Protein AF-U2FLU0-F1 (afdb_monomer_lite)

Secondary structure (DSSP, 8-state):
--S--SSS-HHHHHHHHHHHHHHTTT-----HHHHHHHTHHHHHHHHHHHH-GGG-TT---HHHHHHHHHHHH--

pLDDT: mean 81.43, std 8.96, range [51.12, 93.06]

InterPro domains:
  IPR003812 Fido domain [PS51459] (1-70)
  IPR036597 Fido-like domain superfamily [G3DSA:1.10.3290.10] (1-74)
  IPR036597 Fido-like domain superfamily [SSF140931] (2-73)

Organism: NCBI:txid1242965

Radius of gyration: 12.84 Å; chains: 1; bounding box: 28×25×34 Å

Structure (mmCIF, N/CA/C/O backbone):
data_AF-U2FLU0-F1
#
_entry.id   AF-U2FLU0-F1
#
loop_
_atom_site.group_PDB
_atom_site.id
_atom_site.type_symbol
_atom_site.label_atom_id
_atom_site.label_alt_id
_atom_site.label_comp_id
_atom_site.label_asym_id
_atom_site.label_entity_id
_atom_site.label_seq_id
_atom_site.pdbx_PDB_ins_code
_atom_site.Cartn_x
_atom_site.Cartn_y
_atom_site.Cartn_z
_atom_site.occupancy
_atom_site.B_iso_or_equiv
_atom_site.auth_seq_id
_atom_site.auth_comp_id
_atom_site.auth_asym_id
_atom_site.auth_atom_id
_atom_site.pdbx_PDB_model_num
ATOM 1 N N . MET A 1 1 ? 0.218 2.257 8.399 1.00 70.75 1 MET A N 1
ATOM 2 C CA . MET A 1 1 ? -0.840 2.375 7.366 1.00 70.75 1 MET A CA 1
ATOM 3 C C . MET A 1 1 ? -2.150 1.848 7.909 1.00 70.75 1 MET A C 1
ATOM 5 O O . MET A 1 1 ? -3.123 2.569 7.843 1.00 70.75 1 MET A O 1
ATOM 9 N N . ILE A 1 2 ? -2.145 0.669 8.537 1.00 73.50 2 ILE A N 1
ATOM 10 C CA . ILE A 1 2 ? -3.212 0.232 9.455 1.00 73.50 2 ILE A CA 1
ATOM 11 C C . ILE A 1 2 ? -2.589 -0.021 10.827 1.00 73.50 2 ILE A C 1
ATOM 13 O O . ILE A 1 2 ? -2.913 0.654 11.792 1.00 73.50 2 ILE A O 1
ATOM 17 N N . ILE A 1 3 ? -1.566 -0.875 10.870 1.00 74.00 3 ILE A N 1
ATOM 18 C CA . ILE A 1 3 ? -0.657 -1.001 12.014 1.00 74.00 3 ILE A CA 1
ATOM 19 C C . ILE A 1 3 ? 0.500 -0.009 11.797 1.00 74.00 3 ILE A C 1
ATOM 21 O O . ILE A 1 3 ? 1.019 0.120 10.678 1.00 74.00 3 ILE A O 1
ATOM 25 N N . HIS A 1 4 ? 0.837 0.781 12.819 1.00 79.88 4 HIS A N 1
ATOM 26 C CA . HIS A 1 4 ? 1.811 1.880 12.740 1.00 79.88 4 HIS A CA 1
ATOM 27 C C . HIS A 1 4 ? 2.741 1.858 13.969 1.00 79.88 4 HIS A C 1
ATOM 29 O O . HIS A 1 4 ? 2.591 2.685 14.866 1.00 79.88 4 HIS A O 1
ATOM 35 N N . PRO A 1 5 ? 3.668 0.885 14.042 1.00 85.44 5 PRO A N 1
ATOM 36 C CA . PRO A 1 5 ? 4.446 0.618 15.255 1.00 85.44 5 PRO A CA 1
ATOM 37 C C . PRO A 1 5 ? 5.547 1.650 15.545 1.00 85.44 5 PRO A C 1
ATOM 39 O O . PRO A 1 5 ? 6.061 1.680 16.656 1.00 85.44 5 PRO A O 1
ATOM 42 N N . TYR A 1 6 ? 5.916 2.488 14.571 1.00 86.75 6 TYR A N 1
ATOM 43 C CA . TYR A 1 6 ? 6.958 3.514 14.720 1.00 86.75 6 TYR A CA 1
ATOM 44 C C . TYR A 1 6 ? 6.376 4.924 14.625 1.00 86.75 6 TYR A C 1
ATOM 46 O O . TYR A 1 6 ? 5.401 5.124 13.907 1.00 86.75 6 TYR A O 1
ATOM 54 N N . GLU A 1 7 ? 7.012 5.928 15.232 1.00 82.81 7 GLU A N 1
ATOM 55 C CA . GLU A 1 7 ? 6.587 7.338 15.112 1.00 82.81 7 GLU A CA 1
ATOM 56 C C . GLU A 1 7 ? 6.662 7.868 13.670 1.00 82.81 7 GLU A C 1
ATOM 58 O O . GLU A 1 7 ? 5.854 8.694 13.249 1.00 82.81 7 GLU A O 1
ATOM 63 N N . GLY A 1 8 ? 7.589 7.344 12.867 1.00 83.31 8 GLY A N 1
ATOM 64 C CA . GLY A 1 8 ? 7.766 7.731 11.474 1.00 83.31 8 GLY A CA 1
ATOM 65 C C . GLY A 1 8 ? 8.351 6.609 10.624 1.00 83.31 8 GLY A C 1
ATOM 66 O O .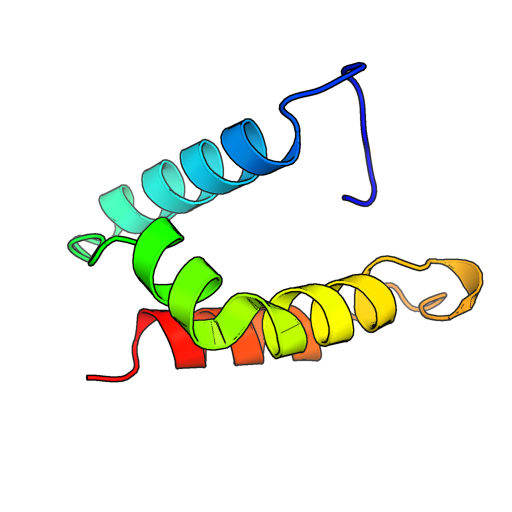 GLY A 1 8 ? 8.804 5.583 11.115 1.00 83.31 8 GLY A O 1
ATOM 67 N N . GLY A 1 9 ? 8.340 6.794 9.303 1.00 81.31 9 GLY A N 1
ATOM 68 C CA . GLY A 1 9 ? 8.999 5.862 8.381 1.00 81.31 9 GLY A CA 1
ATOM 69 C C . GLY A 1 9 ? 8.225 4.579 8.058 1.00 81.31 9 GLY A C 1
ATOM 70 O O . GLY A 1 9 ? 8.664 3.835 7.183 1.00 81.31 9 GLY A O 1
ATOM 71 N N . ASN A 1 10 ? 7.040 4.356 8.631 1.00 84.62 10 ASN A N 1
ATOM 72 C CA . ASN A 1 10 ? 6.204 3.181 8.346 1.00 84.62 10 ASN A CA 1
ATOM 73 C C . ASN A 1 10 ? 5.929 2.989 6.844 1.00 84.62 10 ASN A C 1
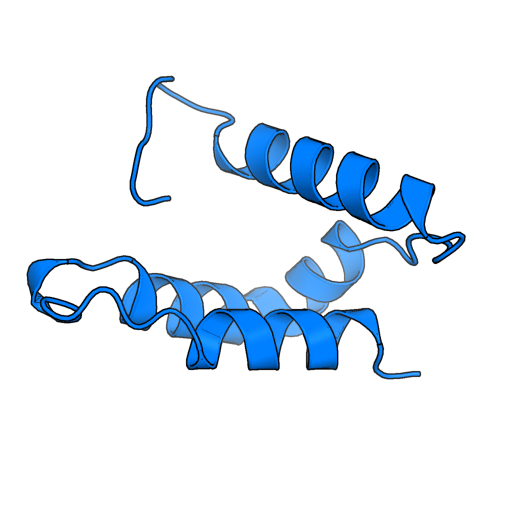ATOM 75 O O . ASN A 1 10 ? 5.982 1.875 6.336 1.00 84.62 10 ASN A O 1
ATOM 79 N N . GLY A 1 11 ? 5.710 4.081 6.101 1.00 80.44 11 GLY A N 1
ATOM 80 C CA . GLY A 1 11 ? 5.537 4.017 4.646 1.00 80.44 11 GLY A CA 1
ATOM 81 C C . GLY A 1 11 ? 6.811 3.633 3.882 1.00 80.44 11 GLY A C 1
ATOM 82 O O . GLY A 1 11 ? 6.726 3.050 2.806 1.00 80.44 11 GLY A O 1
ATOM 83 N N . ARG A 1 12 ? 8.010 3.946 4.398 1.00 83.75 12 ARG A N 1
ATOM 84 C CA . ARG A 1 12 ? 9.278 3.466 3.813 1.00 83.75 12 ARG A CA 1
ATOM 85 C C . ARG A 1 12 ? 9.464 1.975 4.083 1.00 83.75 12 ARG A C 1
ATOM 87 O O . ARG A 1 12 ? 9.799 1.246 3.160 1.00 83.75 12 ARG A O 1
ATOM 94 N N . MET A 1 13 ? 9.171 1.529 5.303 1.00 85.88 13 MET A N 1
ATOM 95 C CA . MET A 1 13 ? 9.294 0.119 5.674 1.00 85.88 13 MET A CA 1
ATOM 96 C C . MET A 1 13 ? 8.315 -0.770 4.900 1.00 85.88 13 MET A C 1
ATOM 98 O O . MET A 1 13 ? 8.720 -1.790 4.354 1.00 85.88 13 MET A O 1
ATOM 102 N N . ALA A 1 14 ? 7.061 -0.334 4.749 1.00 84.19 14 ALA A N 1
ATOM 103 C CA . ALA A 1 14 ? 6.073 -1.033 3.927 1.00 84.19 14 ALA A CA 1
ATOM 104 C C . ALA A 1 14 ? 6.534 -1.188 2.465 1.00 84.19 14 ALA A C 1
ATOM 106 O O . ALA A 1 14 ? 6.409 -2.264 1.889 1.00 84.19 14 ALA A O 1
ATOM 107 N N . ARG A 1 15 ? 7.125 -0.137 1.877 1.00 82.31 15 ARG A N 1
ATOM 108 C CA . ARG A 1 15 ? 7.672 -0.189 0.510 1.00 82.31 15 ARG A CA 1
ATOM 109 C C . ARG A 1 15 ? 8.875 -1.122 0.394 1.00 82.31 15 ARG A C 1
ATOM 111 O O . ARG A 1 15 ? 8.949 -1.872 -0.569 1.00 82.31 15 ARG A O 1
ATOM 118 N N . ALA A 1 16 ? 9.777 -1.119 1.376 1.00 83.06 16 ALA A N 1
ATOM 119 C CA . ALA A 1 16 ? 10.914 -2.039 1.400 1.00 83.06 16 ALA A CA 1
ATOM 120 C C . ALA A 1 16 ? 10.462 -3.511 1.467 1.00 83.06 16 ALA A C 1
ATOM 122 O O . ALA A 1 16 ? 10.998 -4.348 0.745 1.00 83.06 16 ALA A O 1
ATOM 123 N N . LEU A 1 17 ? 9.435 -3.816 2.268 1.00 82.94 17 LEU A N 1
ATOM 124 C CA . LEU A 1 17 ? 8.838 -5.155 2.327 1.00 82.94 17 LEU A CA 1
ATOM 125 C C . LEU A 1 17 ? 8.168 -5.545 1.003 1.00 82.94 17 LEU A C 1
ATOM 127 O O . LEU A 1 17 ? 8.380 -6.654 0.521 1.00 82.94 17 LEU A O 1
ATOM 131 N N . ALA A 1 18 ? 7.415 -4.633 0.381 1.00 81.25 18 ALA A N 1
ATOM 132 C CA . ALA A 1 18 ? 6.815 -4.874 -0.932 1.00 81.25 18 ALA A CA 1
ATOM 133 C C . ALA A 1 18 ? 7.884 -5.1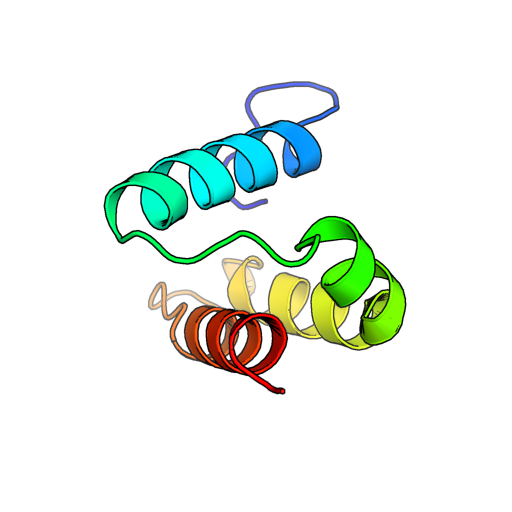69 -2.000 1.00 81.25 18 ALA A C 1
ATOM 135 O O . ALA A 1 18 ? 7.755 -6.138 -2.744 1.00 81.25 18 ALA A O 1
ATOM 136 N N . HIS A 1 19 ? 8.975 -4.393 -2.019 1.00 79.06 19 HIS A N 1
ATOM 137 C CA . HIS A 1 19 ? 10.122 -4.635 -2.900 1.00 79.06 19 HIS A CA 1
ATOM 138 C C . HIS A 1 19 ? 10.738 -6.019 -2.666 1.00 79.06 19 HIS A C 1
ATOM 140 O O . HIS A 1 19 ? 10.984 -6.741 -3.627 1.00 79.06 19 HIS A O 1
ATOM 146 N N . TYR A 1 20 ? 10.962 -6.404 -1.406 1.00 81.19 20 TYR A N 1
ATOM 147 C CA . TYR A 1 20 ? 11.514 -7.716 -1.063 1.00 81.19 20 TYR A CA 1
ATOM 148 C C . TYR A 1 20 ? 10.628 -8.865 -1.572 1.00 81.19 20 TYR A C 1
ATOM 150 O O . TYR A 1 20 ? 11.126 -9.804 -2.193 1.00 81.19 20 TYR A O 1
ATOM 158 N N . CYS A 1 21 ? 9.309 -8.767 -1.382 1.00 81.25 21 CYS A N 1
ATOM 159 C CA . CYS A 1 21 ? 8.362 -9.772 -1.868 1.00 81.25 21 CYS A CA 1
ATOM 160 C C . CYS A 1 21 ? 8.336 -9.878 -3.404 1.00 81.25 21 CYS A C 1
ATOM 162 O O . CYS A 1 21 ? 8.225 -10.983 -3.937 1.00 81.25 21 CYS A O 1
ATOM 164 N N . LEU A 1 22 ? 8.445 -8.749 -4.115 1.00 75.62 22 LEU A N 1
ATOM 165 C CA . LEU A 1 22 ? 8.434 -8.701 -5.584 1.00 75.62 22 LEU A CA 1
ATOM 166 C C . LEU A 1 22 ? 9.758 -9.165 -6.206 1.00 75.62 22 LEU A C 1
ATOM 168 O O . LEU A 1 22 ? 9.743 -9.847 -7.231 1.00 75.62 22 LEU A O 1
ATOM 172 N N . ALA A 1 23 ? 10.893 -8.878 -5.562 1.00 74.69 23 ALA A N 1
ATOM 173 C CA . ALA A 1 23 ? 12.210 -9.336 -6.008 1.00 74.69 23 ALA A CA 1
ATOM 174 C C . ALA A 1 23 ? 12.294 -10.872 -6.067 1.00 74.69 23 ALA A C 1
ATOM 176 O O . ALA A 1 23 ? 12.887 -11.430 -6.989 1.00 74.69 23 ALA A O 1
ATOM 177 N N . GLY A 1 24 ? 11.612 -11.572 -5.151 1.00 72.81 24 GLY A N 1
ATOM 178 C CA . GLY A 1 24 ? 11.474 -13.034 -5.181 1.00 72.81 24 GLY A CA 1
ATOM 179 C C . GLY A 1 24 ? 10.677 -13.588 -6.374 1.00 72.81 24 GLY A C 1
ATOM 180 O O . GLY A 1 24 ? 10.566 -14.805 -6.517 1.00 72.81 24 GLY A O 1
ATOM 181 N N . LYS A 1 25 ? 10.103 -12.725 -7.222 1.00 71.25 25 LYS A N 1
ATOM 182 C CA . LYS A 1 25 ? 9.329 -13.079 -8.423 1.00 71.25 25 LYS A CA 1
ATOM 183 C C . LYS A 1 25 ? 9.974 -12.596 -9.727 1.00 71.25 25 LYS A C 1
ATOM 185 O O . LYS A 1 25 ? 9.317 -12.651 -10.761 1.00 71.25 25 LYS A O 1
ATOM 190 N N . SER A 1 26 ? 11.228 -12.130 -9.689 1.00 66.25 26 SER A N 1
ATOM 191 C CA . SER A 1 26 ? 11.947 -11.581 -10.855 1.00 66.25 26 SER A CA 1
ATOM 192 C C . SER A 1 26 ? 11.242 -10.395 -11.529 1.00 66.25 26 SER A C 1
ATOM 194 O O . SER A 1 26 ? 11.491 -10.104 -12.696 1.00 66.25 26 SER A O 1
ATOM 196 N N . ILE A 1 27 ? 10.371 -9.697 -10.796 1.00 62.88 27 ILE A N 1
ATOM 197 C CA . ILE A 1 27 ? 9.809 -8.420 -11.226 1.00 62.88 27 ILE A CA 1
ATOM 198 C C . ILE A 1 27 ? 10.855 -7.363 -10.872 1.00 62.88 27 ILE A C 1
ATOM 200 O O . ILE A 1 27 ? 11.043 -7.055 -9.695 1.00 62.88 27 ILE A O 1
ATOM 204 N N . GLU A 1 28 ? 11.565 -6.853 -11.881 1.00 61.59 28 GLU A N 1
ATOM 205 C CA . GLU A 1 28 ? 12.436 -5.682 -11.740 1.00 61.59 28 GLU A CA 1
ATOM 206 C C . GLU A 1 28 ? 11.582 -4.527 -11.196 1.00 61.59 28 GLU A C 1
ATOM 208 O O . GLU A 1 28 ? 10.616 -4.121 -11.851 1.00 61.59 28 GLU A O 1
ATOM 213 N N . PRO A 1 29 ? 11.867 -4.008 -9.991 1.00 56.59 29 PRO A N 1
ATOM 214 C CA . PRO A 1 29 ? 11.091 -2.924 -9.427 1.00 56.59 29 PRO A CA 1
ATOM 215 C C . PRO A 1 29 ? 11.456 -1.640 -10.173 1.00 56.59 29 PRO A C 1
ATOM 217 O O . PRO A 1 29 ? 12.292 -0.858 -9.717 1.00 56.59 29 PRO A O 1
ATOM 220 N N . PHE A 1 30 ? 10.790 -1.386 -11.303 1.00 59.75 30 PHE A N 1
ATOM 221 C CA . PHE A 1 30 ? 10.588 -0.021 -11.778 1.00 59.75 30 PHE A CA 1
ATOM 222 C C . PHE A 1 30 ? 10.124 0.782 -10.567 1.00 59.75 30 PHE A C 1
ATOM 224 O O . PHE A 1 30 ? 9.158 0.399 -9.911 1.00 59.75 30 PHE A O 1
ATOM 231 N N . SER A 1 31 ? 10.906 1.796 -10.185 1.00 72.19 31 SER A N 1
ATOM 232 C CA . SER A 1 31 ? 10.841 2.443 -8.871 1.00 72.19 31 SER A CA 1
ATOM 233 C C . SER A 1 31 ? 9.393 2.660 -8.415 1.00 72.19 31 SER A C 1
ATOM 235 O O . SER A 1 31 ? 8.744 3.630 -8.806 1.00 72.19 31 SER A O 1
ATOM 237 N N . ILE A 1 32 ? 8.890 1.777 -7.541 1.00 74.94 32 ILE A N 1
ATOM 238 C CA . ILE A 1 32 ? 7.524 1.854 -6.994 1.00 74.94 32 ILE A CA 1
ATOM 239 C C . ILE A 1 32 ? 7.325 3.213 -6.321 1.00 74.94 32 ILE A C 1
ATOM 241 O O . ILE A 1 32 ? 6.245 3.795 -6.339 1.00 74.94 32 ILE A O 1
ATOM 245 N N . SER A 1 33 ? 8.404 3.769 -5.768 1.00 78.06 33 SER A N 1
ATOM 246 C CA . SER A 1 33 ? 8.413 5.124 -5.225 1.00 78.06 33 SER A CA 1
ATOM 247 C C . SER A 1 33 ? 8.152 6.193 -6.288 1.00 78.06 33 SER A C 1
ATOM 249 O O . SER A 1 33 ? 7.410 7.126 -5.999 1.00 78.06 33 SER A O 1
ATOM 251 N N . SER A 1 34 ? 8.707 6.059 -7.494 1.00 82.00 34 SER A N 1
ATOM 252 C CA . SER A 1 34 ? 8.458 6.973 -8.617 1.00 82.00 34 SER A CA 1
ATOM 253 C C . SER A 1 34 ? 7.022 6.856 -9.130 1.00 82.00 34 SER A C 1
ATOM 255 O O . SER A 1 34 ? 6.374 7.875 -9.349 1.00 82.00 34 SER A O 1
ATOM 257 N N . ILE A 1 35 ? 6.495 5.635 -9.231 1.00 82.81 35 ILE A N 1
ATOM 258 C CA . ILE A 1 35 ? 5.107 5.366 -9.642 1.00 82.81 35 ILE A CA 1
ATOM 259 C C . ILE A 1 35 ? 4.114 5.953 -8.631 1.00 82.81 35 ILE A C 1
ATOM 261 O O . ILE A 1 35 ? 3.191 6.679 -9.000 1.00 82.81 35 ILE A O 1
ATOM 265 N N . ILE A 1 36 ? 4.327 5.698 -7.336 1.00 84.56 36 ILE A N 1
ATOM 266 C CA . ILE A 1 36 ? 3.513 6.277 -6.259 1.00 84.56 36 ILE A CA 1
ATOM 267 C C . ILE A 1 36 ? 3.633 7.802 -6.250 1.00 84.56 36 ILE A C 1
ATOM 269 O O . ILE A 1 36 ? 2.657 8.487 -5.962 1.00 84.56 36 ILE A O 1
ATOM 273 N N . TYR A 1 37 ? 4.814 8.352 -6.535 1.00 86.69 37 TYR A N 1
ATOM 274 C CA . TYR A 1 37 ? 5.004 9.798 -6.590 1.00 86.69 37 TYR A CA 1
ATOM 275 C C . TYR A 1 37 ? 4.232 10.431 -7.755 1.00 86.69 37 TYR A C 1
ATOM 277 O O . TYR A 1 37 ? 3.559 11.440 -7.545 1.00 86.69 37 TYR A O 1
ATOM 285 N N . ALA A 1 38 ? 4.267 9.816 -8.941 1.00 88.06 38 ALA A N 1
ATOM 286 C CA . ALA A 1 38 ? 3.487 10.252 -10.099 1.00 88.06 38 ALA A CA 1
ATOM 287 C C . ALA A 1 38 ? 1.971 10.184 -9.831 1.00 88.06 38 ALA A C 1
ATOM 289 O O . ALA A 1 38 ? 1.238 11.090 -10.214 1.00 88.06 38 ALA A O 1
ATOM 290 N N . ASN A 1 39 ? 1.519 9.171 -9.084 1.00 88.81 39 ASN A N 1
ATOM 291 C CA . ASN A 1 39 ? 0.108 8.937 -8.757 1.00 88.81 39 ASN A CA 1
ATOM 292 C C . ASN A 1 39 ? -0.234 9.281 -7.295 1.00 88.81 39 ASN A C 1
ATOM 294 O O . ASN A 1 39 ? -1.077 8.640 -6.664 1.00 88.81 39 ASN A O 1
ATOM 298 N N . LYS A 1 40 ? 0.442 10.282 -6.713 1.00 90.44 40 LYS A N 1
ATOM 299 C CA . LYS A 1 40 ? 0.413 10.548 -5.262 1.00 90.44 40 LYS A CA 1
ATOM 300 C C . LYS A 1 40 ? -0.996 10.770 -4.718 1.00 90.44 40 LYS A C 1
ATOM 302 O O . LYS A 1 40 ? -1.304 10.299 -3.625 1.00 90.44 40 LYS A O 1
ATOM 307 N N . LYS A 1 41 ? -1.830 11.513 -5.448 1.00 93.06 41 LYS A N 1
ATOM 308 C CA . LYS A 1 41 ? -3.203 11.815 -5.028 1.00 93.06 41 LYS A CA 1
ATOM 309 C C . LYS A 1 41 ? -4.017 10.526 -4.907 1.00 93.06 41 LYS A C 1
ATOM 311 O O . LYS A 1 41 ? -4.498 10.223 -3.818 1.00 93.06 41 LYS A O 1
ATOM 316 N N . ASP A 1 42 ? -4.070 9.759 -5.988 1.00 91.00 42 ASP A N 1
ATOM 317 C CA . ASP A 1 42 ? -4.860 8.531 -6.089 1.00 91.00 42 ASP A CA 1
ATOM 318 C C . ASP A 1 42 ? -4.366 7.481 -5.096 1.00 91.00 42 ASP A C 1
ATOM 320 O O . ASP A 1 42 ? -5.164 6.853 -4.403 1.00 91.00 42 ASP A O 1
ATOM 324 N N . TYR A 1 43 ? -3.043 7.382 -4.927 1.00 90.44 43 TYR A N 1
ATOM 325 C CA . TYR A 1 43 ? -2.426 6.539 -3.912 1.00 90.44 43 TYR A CA 1
ATOM 326 C C . TYR A 1 43 ? -2.954 6.845 -2.509 1.00 90.44 43 TYR A C 1
ATOM 328 O O . TYR A 1 43 ? -3.365 5.937 -1.791 1.00 90.44 43 TYR A O 1
ATOM 336 N N . TYR A 1 44 ? -2.941 8.112 -2.086 1.00 90.12 44 TYR A N 1
ATOM 337 C CA . TYR A 1 44 ? -3.416 8.469 -0.748 1.00 90.12 44 TYR A CA 1
ATOM 338 C C . TYR A 1 44 ? -4.934 8.356 -0.613 1.00 90.12 44 TYR A C 1
ATOM 340 O O . TYR A 1 44 ? -5.416 8.068 0.485 1.00 90.12 44 TYR A O 1
ATOM 348 N N . GLU A 1 45 ? -5.681 8.559 -1.695 1.00 92.00 45 GLU A N 1
ATOM 349 C CA . GLU A 1 45 ? -7.131 8.401 -1.715 1.00 92.00 45 GLU A CA 1
ATOM 350 C C . GLU A 1 45 ? -7.540 6.938 -1.518 1.00 92.00 45 GLU A C 1
ATOM 352 O O . GLU A 1 45 ? -8.232 6.629 -0.542 1.00 92.00 45 GLU A O 1
ATOM 357 N N . ILE A 1 46 ? -7.037 6.026 -2.356 1.00 90.62 46 ILE A N 1
ATOM 358 C CA . ILE A 1 46 ? -7.348 4.595 -2.249 1.00 90.62 46 ILE A CA 1
ATOM 359 C C . ILE A 1 46 ? -6.813 4.001 -0.950 1.00 90.62 46 ILE A C 1
ATOM 361 O O . ILE A 1 46 ? -7.441 3.140 -0.325 1.00 90.62 46 ILE A O 1
ATOM 365 N N . LEU A 1 47 ? -5.671 4.511 -0.487 1.00 89.12 47 LEU A N 1
ATOM 366 C CA . LEU A 1 47 ? -5.117 4.102 0.783 1.00 89.12 47 LEU A CA 1
ATOM 367 C C . LEU A 1 47 ? -6.026 4.509 1.935 1.00 89.12 47 LEU A C 1
ATOM 369 O O . LEU A 1 47 ? -6.380 3.673 2.755 1.00 89.12 47 LEU A O 1
ATOM 373 N N . LYS A 1 48 ? -6.461 5.769 1.980 1.00 88.38 48 LYS A N 1
ATOM 374 C CA .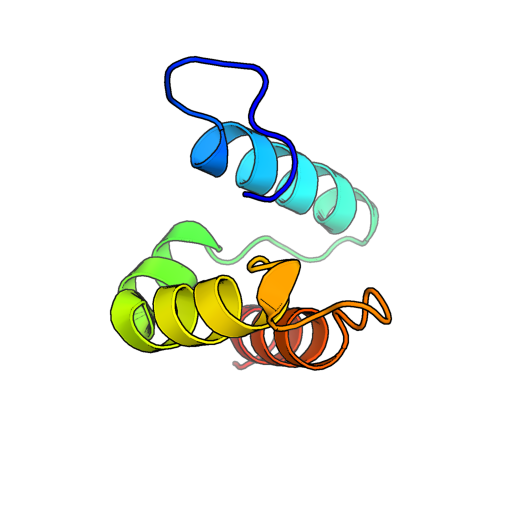 LYS A 1 48 ? -7.372 6.250 3.021 1.00 88.38 48 LYS A CA 1
ATOM 375 C C . LYS A 1 48 ? -8.684 5.462 3.029 1.00 88.38 48 LYS A C 1
ATOM 377 O O . LYS A 1 48 ? -9.184 5.171 4.112 1.00 88.38 48 LYS A O 1
ATOM 382 N N . GLN A 1 49 ? -9.234 5.140 1.858 1.00 86.94 49 GLN A N 1
ATOM 383 C CA . GLN A 1 49 ? -10.478 4.372 1.735 1.00 86.94 49 GLN A CA 1
ATOM 384 C C . GLN A 1 49 ? -10.338 2.959 2.309 1.00 86.94 49 GLN A C 1
ATOM 386 O O . GLN A 1 49 ? -11.202 2.512 3.054 1.00 86.94 49 GLN A O 1
ATOM 391 N N . THR A 1 50 ? -9.227 2.285 2.016 1.00 87.88 50 THR A N 1
ATOM 392 C CA . THR A 1 50 ? -9.018 0.886 2.413 1.00 87.88 50 THR A CA 1
ATOM 393 C C . THR A 1 50 ? -8.414 0.724 3.808 1.00 87.88 50 THR A C 1
ATOM 395 O O . THR A 1 50 ? -8.650 -0.293 4.450 1.00 87.88 50 THR A O 1
ATOM 398 N N . THR A 1 51 ? -7.670 1.701 4.340 1.00 82.88 51 THR A N 1
ATOM 399 C CA . THR A 1 51 ? -7.030 1.576 5.666 1.00 82.88 51 THR A CA 1
ATOM 400 C C . THR A 1 51 ? -7.825 2.180 6.818 1.00 82.88 51 THR A C 1
ATOM 402 O O . THR A 1 51 ? -7.488 1.950 7.981 1.00 82.88 51 THR A O 1
ATOM 405 N N . LYS A 1 52 ? -8.863 2.973 6.538 1.00 84.88 52 LYS A N 1
ATOM 406 C CA . LYS A 1 52 ? -9.783 3.458 7.571 1.00 84.88 52 LYS A CA 1
ATOM 407 C C . LYS A 1 52 ? -10.726 2.333 7.983 1.00 84.88 52 LYS A C 1
ATOM 409 O O . LYS A 1 52 ? -11.729 2.106 7.321 1.00 84.88 52 LYS A O 1
ATOM 414 N N . LEU A 1 53 ? -10.422 1.669 9.097 1.00 78.38 53 LEU A N 1
ATOM 415 C CA . LEU A 1 53 ? -11.222 0.547 9.611 1.00 78.38 53 LEU A CA 1
ATOM 416 C C . LEU A 1 53 ? -12.684 0.927 9.888 1.00 78.38 53 LEU A C 1
ATOM 418 O O . LEU A 1 53 ? -13.567 0.111 9.663 1.00 78.38 53 LEU A O 1
ATOM 422 N N . GLU A 1 54 ? -12.947 2.182 10.273 1.00 84.06 54 GLU A N 1
ATOM 423 C CA . GLU A 1 54 ? -14.306 2.745 10.382 1.00 84.06 54 GLU A CA 1
ATOM 424 C C . GLU A 1 54 ? -15.134 2.592 9.091 1.00 84.06 54 GLU A C 1
ATOM 426 O O . GLU A 1 54 ? -16.344 2.406 9.156 1.00 84.06 54 GLU A O 1
ATOM 431 N N . ASN A 1 55 ? -14.472 2.611 7.930 1.00 80.50 55 ASN A N 1
ATOM 432 C CA . ASN A 1 55 ? -15.078 2.502 6.603 1.00 80.50 55 ASN A CA 1
ATOM 433 C C . ASN A 1 55 ? -14.785 1.149 5.924 1.00 80.50 55 ASN A C 1
ATOM 435 O O . ASN A 1 55 ? -15.241 0.927 4.806 1.00 80.50 55 ASN A O 1
ATOM 439 N N . ASN A 1 56 ? -14.021 0.260 6.571 1.00 84.38 56 ASN A N 1
ATOM 440 C CA . ASN A 1 56 ? -13.574 -1.028 6.033 1.00 84.38 56 ASN A CA 1
ATOM 441 C C . ASN A 1 56 ? -13.662 -2.138 7.097 1.00 84.38 56 ASN A C 1
ATOM 443 O O . ASN A 1 56 ? -12.674 -2.788 7.444 1.00 84.38 56 ASN A O 1
ATOM 447 N N . LEU A 1 57 ? -14.858 -2.324 7.661 1.00 85.56 57 LEU A N 1
ATOM 448 C CA . LEU A 1 57 ? -15.117 -3.284 8.744 1.00 85.56 57 LEU A CA 1
ATOM 449 C C . LEU A 1 57 ? -14.992 -4.750 8.304 1.00 85.56 57 LEU A C 1
ATOM 451 O O . LEU A 1 57 ? -14.771 -5.626 9.136 1.00 85.56 57 LEU A O 1
ATOM 455 N N . ASN A 1 58 ? -15.136 -5.023 7.006 1.00 89.12 58 ASN A N 1
ATOM 456 C CA . ASN A 1 58 ? -14.954 -6.352 6.424 1.00 89.12 58 ASN A CA 1
ATOM 457 C C . ASN A 1 58 ? -13.490 -6.649 6.060 1.00 89.12 58 ASN A C 1
ATOM 459 O O . ASN A 1 58 ? -13.215 -7.746 5.578 1.00 89.12 58 ASN A O 1
ATOM 463 N N . PHE A 1 59 ? -12.566 -5.708 6.301 1.00 87.38 59 PHE A N 1
ATOM 464 C CA . PHE A 1 59 ? -11.146 -5.836 5.970 1.00 87.38 59 PHE A CA 1
ATOM 465 C C . PHE A 1 59 ? -10.907 -6.166 4.487 1.00 87.38 59 PHE A C 1
ATOM 467 O O . PHE A 1 59 ? -10.010 -6.938 4.142 1.00 87.38 59 PHE A O 1
ATOM 474 N N . ASP A 1 60 ? -11.709 -5.579 3.599 1.00 88.88 60 ASP A N 1
ATOM 475 C CA . ASP A 1 60 ? -11.533 -5.729 2.161 1.00 88.88 60 ASP A CA 1
ATOM 476 C C . ASP A 1 60 ? -10.460 -4.757 1.651 1.00 88.88 60 ASP A C 1
ATOM 478 O O . ASP A 1 60 ? -10.620 -3.535 1.649 1.00 88.88 60 ASP A O 1
ATOM 482 N N . PHE A 1 61 ? -9.330 -5.310 1.215 1.00 89.75 61 PHE A N 1
ATOM 483 C CA . PHE A 1 61 ? -8.213 -4.553 0.643 1.00 89.75 61 PHE A CA 1
ATOM 484 C C . PHE A 1 61 ? -8.114 -4.702 -0.878 1.00 89.75 61 PHE A C 1
ATOM 486 O O . PHE A 1 61 ? -7.146 -4.232 -1.480 1.00 89.75 61 PHE A O 1
ATOM 493 N N . THR A 1 62 ? -9.104 -5.330 -1.518 1.00 91.31 62 THR A N 1
ATOM 494 C CA . THR A 1 62 ? -9.075 -5.672 -2.947 1.00 91.31 62 THR A CA 1
ATOM 495 C C . THR A 1 62 ? -8.837 -4.447 -3.824 1.00 91.31 62 THR A C 1
ATOM 497 O O . THR A 1 62 ? -8.026 -4.506 -4.746 1.00 91.31 62 THR A O 1
ATOM 500 N N . ALA A 1 63 ? -9.491 -3.322 -3.521 1.00 90.38 63 ALA A N 1
ATOM 501 C CA . ALA A 1 63 ? -9.324 -2.078 -4.273 1.00 90.38 63 ALA A CA 1
ATOM 502 C C . ALA A 1 63 ? -7.879 -1.548 -4.215 1.00 90.38 63 ALA A C 1
ATOM 504 O O . ALA A 1 63 ? -7.325 -1.150 -5.237 1.00 90.38 63 ALA A O 1
ATOM 505 N N . TRP A 1 64 ? -7.240 -1.608 -3.041 1.00 90.81 64 TRP A N 1
ATOM 506 C CA . TRP A 1 64 ? -5.845 -1.193 -2.874 1.00 90.81 64 TRP A CA 1
ATOM 507 C C . TRP A 1 64 ? -4.881 -2.131 -3.600 1.00 90.81 64 TRP A C 1
ATOM 509 O O . TRP A 1 64 ? -3.973 -1.655 -4.278 1.00 90.81 64 TRP A O 1
ATOM 519 N N . ILE A 1 65 ? -5.096 -3.449 -3.507 1.00 88.56 65 ILE A N 1
ATOM 520 C CA . ILE A 1 65 ? -4.258 -4.442 -4.197 1.00 88.56 65 ILE A CA 1
ATOM 521 C C . ILE A 1 65 ? -4.350 -4.246 -5.713 1.00 88.56 65 ILE A C 1
ATOM 523 O O . ILE A 1 65 ? -3.316 -4.212 -6.377 1.00 88.56 65 ILE A O 1
ATOM 527 N N . LYS A 1 66 ? -5.563 -4.076 -6.255 1.00 89.75 66 LYS A N 1
ATOM 528 C CA . LYS A 1 66 ? -5.774 -3.831 -7.689 1.00 89.75 66 LYS A CA 1
ATOM 529 C C . LYS A 1 66 ? -5.053 -2.574 -8.154 1.00 89.75 66 LYS A C 1
ATOM 531 O O . LYS A 1 66 ? -4.216 -2.675 -9.040 1.00 89.75 66 LYS A O 1
ATOM 536 N N . TRP A 1 67 ? -5.292 -1.439 -7.494 1.00 89.44 67 TRP A N 1
ATOM 537 C CA . TRP A 1 67 ? -4.619 -0.185 -7.832 1.00 89.44 67 TRP A CA 1
ATOM 538 C C . TRP A 1 67 ? -3.096 -0.319 -7.760 1.00 89.44 67 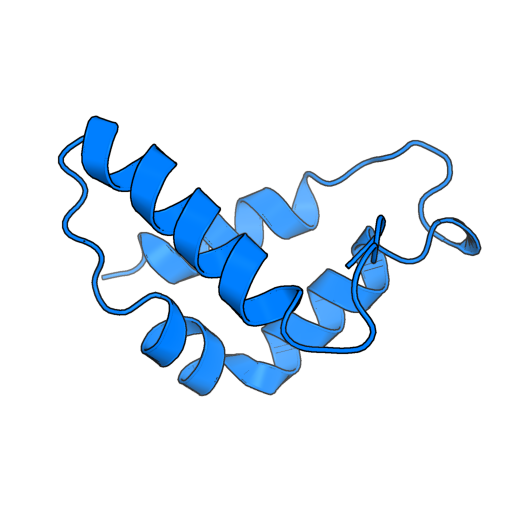TRP A C 1
ATOM 540 O O . TRP A 1 67 ? -2.389 0.169 -8.634 1.00 89.44 67 TRP A O 1
ATOM 550 N N . HIS A 1 68 ? -2.572 -1.005 -6.739 1.00 85.00 68 HIS A N 1
ATOM 551 C CA . HIS A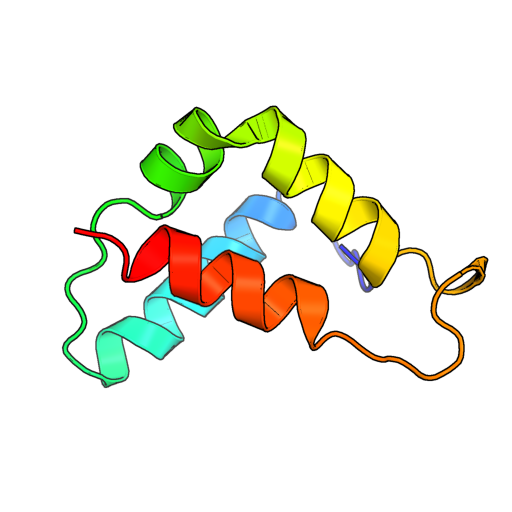 1 68 ? -1.131 -1.175 -6.577 1.00 85.00 68 HIS A CA 1
ATOM 552 C C . HIS A 1 68 ? -0.523 -2.007 -7.708 1.00 85.00 68 HIS A C 1
ATOM 554 O O . HIS A 1 68 ? 0.512 -1.629 -8.251 1.00 85.00 68 HIS A O 1
ATOM 560 N N . LEU A 1 69 ? -1.163 -3.119 -8.072 1.00 83.25 69 LEU A N 1
ATOM 561 C CA . LEU A 1 69 ? -0.709 -3.971 -9.167 1.00 83.25 69 LEU A CA 1
ATOM 562 C C . LEU A 1 69 ? -0.842 -3.264 -10.516 1.00 83.25 69 LEU A C 1
ATOM 564 O O . LEU A 1 69 ? 0.102 -3.300 -11.291 1.00 83.25 69 LEU A O 1
ATOM 568 N N . GLU A 1 70 ? -1.955 -2.580 -10.777 1.00 85.25 70 GLU A N 1
ATOM 569 C CA . GLU A 1 70 ? -2.136 -1.771 -11.987 1.00 85.25 70 GLU A CA 1
ATOM 570 C C . GLU A 1 70 ? -1.060 -0.690 -12.089 1.00 85.25 70 GLU A C 1
ATOM 572 O O . GLU A 1 70 ? -0.422 -0.565 -13.126 1.00 85.25 70 GLU A O 1
ATOM 577 N N . ALA A 1 71 ? -0.784 0.030 -11.002 1.00 82.00 71 ALA A N 1
ATOM 578 C CA . ALA A 1 71 ? 0.235 1.071 -10.992 1.00 82.00 71 ALA A CA 1
ATOM 579 C C . ALA A 1 71 ? 1.652 0.516 -11.225 1.00 82.00 71 ALA A C 1
ATOM 581 O O . ALA A 1 71 ? 2.447 1.169 -11.889 1.00 82.00 71 ALA A O 1
ATOM 582 N N . VAL A 1 72 ? 1.981 -0.660 -10.674 1.00 75.00 72 VAL A N 1
ATOM 583 C CA . VAL A 1 72 ? 3.330 -1.263 -10.745 1.00 75.00 72 VAL A CA 1
ATOM 584 C C . VAL A 1 72 ? 3.557 -2.092 -12.018 1.00 75.00 72 VAL A C 1
ATOM 586 O O . VAL A 1 72 ? 4.703 -2.247 -12.432 1.00 75.00 72 VAL A O 1
ATOM 589 N N . ILE A 1 73 ? 2.499 -2.634 -12.627 1.00 71.31 73 ILE A N 1
ATOM 590 C CA . ILE A 1 73 ? 2.561 -3.500 -13.820 1.00 71.31 73 ILE A CA 1
ATOM 591 C C . ILE A 1 73 ? 2.224 -2.724 -15.103 1.00 71.31 73 ILE A C 1
ATOM 593 O O . ILE A 1 73 ? 2.549 -3.196 -16.193 1.00 71.31 73 ILE A O 1
ATOM 597 N N . ALA A 1 74 ? 1.580 -1.555 -15.004 1.00 60.78 74 ALA A N 1
ATOM 598 C CA . ALA A 1 74 ? 1.339 -0.711 -16.169 1.00 60.78 74 ALA A CA 1
ATOM 599 C C . ALA A 1 74 ? 2.675 -0.345 -16.857 1.00 60.78 74 ALA A C 1
ATOM 601 O O . ALA A 1 74 ? 3.622 0.027 -16.160 1.00 60.78 74 ALA A O 1
ATOM 602 N N . PRO A 1 75 ? 2.755 -0.496 -18.194 1.00 51.12 75 PRO A N 1
ATOM 603 C CA . PRO A 1 75 ? 3.966 -0.251 -18.977 1.00 51.12 75 PRO A CA 1
ATOM 604 C C . PRO A 1 75 ? 4.403 1.219 -18.992 1.00 51.12 75 PRO A C 1
ATOM 606 O O . PRO A 1 75 ? 3.532 2.111 -18.861 1.00 51.12 75 PRO A O 1
#

Sequence (75 aa):
MIIHPYEGGNGRMARALAHYCLAGKSIEPFSISSIIYANKKDYYEILKQTTKLENNLNFDFTAWIKWHLEAVIAP

Foldseek 3Di:
DQDDPDPDCPVVVVVVVVVVVVVVVVQDFPPLVVLCVVVVVVLVVLCCCQNPCVNPVVNDSPSVVVVSCCSRVPD